Protein AF-A0A641MJ88-F1 (afdb_monomer_lite)

Foldseek 3Di:
DDDDDDDDDDDDPDDPPPPPPPQDDVNPLAAEAEDAAELEAPDDDPPDPRPPHNPRDGDDLVNLVVVLCVPQVCCVVHVRQEYDYHYHHRDRVVVVVSVVVSVVCNQVVCVVVVGSHND

Radius of gyration: 24.54 Å; chains: 1; bounding box: 76×51×51 Å

Sequence (119 aa):
MLHLVGISFLNHKMMGQIKEAKKLWQDGIAKNITFIVTKDCQLACKYCYLVGKNSKERMSWDIAKQAIDYILDNEQSFQEKSVVWDFIGGEPFLEIELIEKICNYIKIELFKRNHHWFD

Structure (mmCIF, N/CA/C/O backbone):
data_AF-A0A641MJ88-F1
#
_entry.id   AF-A0A641MJ88-F1
#
loop_
_atom_site.group_PDB
_atom_site.id
_atom_site.type_symbol
_atom_site.label_atom_id
_atom_site.label_alt_id
_atom_site.label_comp_id
_atom_site.label_asym_id
_atom_site.label_entity_id
_atom_site.label_seq_id
_atom_site.pdbx_PDB_ins_code
_atom_site.Cartn_x
_atom_site.Cartn_y
_atom_site.Cartn_z
_atom_site.occupancy
_atom_site.B_iso_or_equiv
_atom_site.auth_seq_id
_atom_site.auth_comp_id
_atom_site.auth_asym_id
_atom_site.auth_atom_id
_atom_site.pdbx_PDB_model_num
ATOM 1 N N . MET A 1 1 ? -62.060 40.712 -25.624 1.00 35.00 1 MET A N 1
ATOM 2 C CA . MET A 1 1 ? -61.505 41.314 -26.853 1.00 35.00 1 MET A CA 1
ATOM 3 C C . MET A 1 1 ? -60.065 41.688 -26.537 1.00 35.00 1 MET A C 1
ATOM 5 O O . MET A 1 1 ? -59.888 42.531 -25.680 1.00 35.00 1 MET A O 1
ATOM 9 N N . LEU A 1 2 ? -59.001 41.067 -27.035 1.00 33.09 2 LEU A N 1
ATOM 10 C CA . LEU A 1 2 ? -58.760 40.026 -28.038 1.00 33.09 2 LEU A CA 1
ATOM 11 C C . LEU A 1 2 ? -57.311 39.518 -27.783 1.00 33.09 2 LEU A C 1
ATOM 13 O O . LEU A 1 2 ? -56.445 40.345 -27.537 1.00 33.09 2 LEU A O 1
ATOM 17 N N . HIS A 1 3 ? -57.118 38.190 -27.819 1.00 31.67 3 HIS A N 1
ATOM 18 C CA . HIS A 1 3 ? -56.020 37.389 -28.421 1.00 31.67 3 HIS A CA 1
ATOM 19 C C . HIS A 1 3 ? -54.518 37.761 -28.264 1.00 31.67 3 HIS A C 1
ATOM 21 O O . HIS A 1 3 ? -54.136 38.901 -28.472 1.00 31.67 3 HIS A O 1
ATOM 27 N N . LEU A 1 4 ? -53.654 36.831 -27.783 1.00 40.53 4 LEU A N 1
ATOM 28 C CA . LEU A 1 4 ? -52.847 35.793 -28.513 1.00 40.53 4 LEU A CA 1
ATOM 29 C C . LEU A 1 4 ? -51.863 36.435 -29.527 1.00 40.53 4 LEU A C 1
ATOM 31 O O . LEU A 1 4 ? -52.260 37.355 -30.220 1.00 40.53 4 LEU A O 1
ATOM 35 N N . VAL A 1 5 ? -50.581 36.075 -29.700 1.00 41.34 5 VAL A N 1
ATOM 36 C CA . VAL A 1 5 ? -49.923 34.797 -30.077 1.00 41.34 5 VAL A CA 1
ATOM 37 C C . VAL A 1 5 ? -48.400 35.045 -29.859 1.00 41.34 5 VAL A C 1
ATOM 39 O O . VAL A 1 5 ? -47.921 36.123 -30.182 1.00 41.34 5 VAL A O 1
ATOM 42 N N . GLY A 1 6 ? -47.597 34.223 -29.176 1.00 39.94 6 GLY A N 1
ATOM 43 C CA . GLY A 1 6 ? -47.010 32.978 -29.678 1.00 39.94 6 GLY A CA 1
ATOM 44 C C . GLY A 1 6 ? -45.875 33.200 -30.696 1.00 39.94 6 GLY A C 1
ATOM 45 O O . GLY A 1 6 ? -46.148 33.394 -31.872 1.00 39.94 6 GLY A O 1
ATOM 46 N N . ILE A 1 7 ? -44.613 33.055 -30.271 1.00 46.75 7 ILE A N 1
ATOM 47 C CA . ILE A 1 7 ? -43.528 32.550 -31.133 1.00 46.75 7 ILE A CA 1
ATOM 48 C C . ILE A 1 7 ? -42.759 31.497 -30.327 1.00 46.75 7 ILE A C 1
ATOM 50 O O . ILE A 1 7 ? -41.953 31.799 -29.452 1.00 46.75 7 ILE A O 1
ATOM 54 N N . SER A 1 8 ? -43.106 30.238 -30.603 1.00 41.62 8 SER A N 1
ATOM 55 C CA . SER A 1 8 ? -42.225 29.075 -30.444 1.00 41.62 8 SER A CA 1
ATOM 56 C C . SER A 1 8 ? -41.077 29.134 -31.460 1.00 41.62 8 SER A C 1
ATOM 58 O O . SER A 1 8 ? -41.135 29.928 -32.391 1.00 41.62 8 SER A O 1
ATOM 60 N N . PHE A 1 9 ? -40.131 28.197 -31.326 1.00 37.16 9 PHE A N 1
ATOM 61 C CA . PHE A 1 9 ? -38.931 27.941 -32.141 1.00 37.16 9 PHE A CA 1
ATOM 62 C C . PHE A 1 9 ? -37.702 28.711 -31.620 1.00 37.16 9 PHE A C 1
ATOM 64 O O . PHE A 1 9 ? -37.647 29.926 -31.676 1.00 37.16 9 PHE A O 1
ATOM 71 N N . LEU A 1 10 ? -36.675 28.069 -31.058 1.00 38.81 10 LEU A N 1
ATOM 72 C CA . LEU A 1 10 ? -36.039 26.840 -31.522 1.00 38.81 10 LEU A CA 1
ATOM 73 C C . LEU A 1 10 ? -35.574 25.947 -30.365 1.00 38.81 10 LEU A C 1
ATOM 75 O O . LEU A 1 10 ? -34.873 26.369 -29.449 1.00 38.81 10 LEU A O 1
ATOM 79 N N . ASN A 1 11 ? -35.913 24.666 -30.502 1.00 46.66 11 ASN A N 1
ATOM 80 C CA . ASN A 1 11 ? -35.122 23.550 -30.008 1.00 46.66 11 ASN A CA 1
ATOM 81 C C . ASN A 1 11 ? -33.623 23.804 -30.234 1.00 46.66 11 ASN A C 1
ATOM 83 O O . ASN A 1 11 ? -33.174 23.821 -31.377 1.00 46.66 11 ASN A O 1
ATOM 87 N N . HIS A 1 12 ? -32.839 23.807 -29.162 1.00 42.91 12 HIS A N 1
ATOM 88 C CA . HIS A 1 12 ? -31.581 23.076 -29.194 1.00 42.91 12 HIS A CA 1
ATOM 89 C C . HIS A 1 12 ? -31.510 22.177 -27.964 1.00 42.91 12 HIS A C 1
ATOM 91 O O . HIS A 1 12 ? -30.897 22.476 -26.945 1.00 42.91 12 HIS A O 1
ATOM 97 N N . LYS A 1 13 ? -32.162 21.016 -28.091 1.00 48.41 13 LYS A N 1
ATOM 98 C CA . LYS A 1 13 ? -31.676 19.792 -27.458 1.00 48.41 13 LYS A CA 1
ATOM 99 C C . LYS A 1 13 ? -30.187 19.683 -27.787 1.00 48.41 13 LYS A C 1
ATOM 101 O O . LYS A 1 13 ? -29.837 19.452 -28.941 1.00 48.41 13 LYS A O 1
ATOM 106 N N . MET A 1 14 ? -29.333 19.840 -26.790 1.00 40.69 14 MET A N 1
ATOM 107 C CA . MET A 1 14 ? -27.991 19.277 -26.802 1.00 40.69 14 MET A CA 1
ATOM 108 C C . MET A 1 14 ? -27.745 18.649 -25.433 1.00 40.69 14 MET A C 1
ATOM 110 O O . MET A 1 14 ? -27.167 19.233 -24.524 1.00 40.69 14 MET A O 1
ATOM 114 N N . MET A 1 15 ? -28.258 17.426 -25.293 1.00 45.75 15 MET A N 1
ATOM 115 C CA . MET A 1 15 ? -27.743 16.460 -24.332 1.00 45.75 15 MET A CA 1
ATOM 116 C C . MET A 1 15 ? -26.303 16.139 -24.731 1.00 45.75 15 MET A C 1
ATOM 118 O O . MET A 1 15 ? -26.068 15.322 -25.614 1.00 45.75 15 MET A O 1
ATOM 122 N N . GLY A 1 16 ? -25.341 16.750 -24.055 1.00 44.59 16 GLY A N 1
ATOM 123 C CA . GLY A 1 16 ? -24.201 15.977 -23.592 1.00 44.59 16 GLY A CA 1
ATOM 124 C C . GLY A 1 16 ? -24.589 15.465 -22.217 1.00 44.59 16 GLY A C 1
ATOM 125 O O . GLY A 1 16 ? -24.591 16.243 -21.270 1.00 44.59 16 GLY A O 1
ATOM 126 N N . GLN A 1 17 ? -25.003 14.202 -22.102 1.00 52.91 17 GLN A N 1
ATOM 127 C CA . GLN A 1 17 ? -25.138 13.566 -20.795 1.00 52.91 17 GLN A CA 1
ATOM 128 C C . GLN A 1 17 ? -23.748 13.588 -20.152 1.00 52.91 17 GLN A C 1
ATOM 130 O O . GLN A 1 17 ? -22.896 12.765 -20.483 1.00 52.91 17 GLN A O 1
ATOM 135 N N . ILE A 1 18 ? -23.489 14.565 -19.280 1.00 64.31 18 ILE A N 1
ATOM 136 C CA . ILE A 1 18 ? -22.363 14.485 -18.358 1.00 64.31 18 ILE A CA 1
ATOM 137 C C . ILE A 1 18 ? -22.657 13.230 -17.548 1.00 64.31 18 ILE A C 1
ATOM 139 O O . ILE A 1 18 ? -23.641 13.193 -16.811 1.00 64.31 18 ILE A O 1
ATOM 143 N N . LYS A 1 19 ? -21.877 12.168 -17.785 1.00 63.31 19 LYS A N 1
ATOM 144 C CA . LYS A 1 19 ? -21.909 10.941 -16.984 1.00 63.31 19 LYS A CA 1
ATOM 145 C C . LYS A 1 19 ? -21.947 11.393 -15.528 1.00 63.31 19 LYS A C 1
ATOM 147 O O . LYS A 1 19 ? -21.026 12.102 -15.123 1.00 63.31 19 LYS A O 1
ATOM 152 N N . GLU A 1 20 ? -23.009 11.050 -14.797 1.00 63.81 20 GLU A N 1
ATOM 153 C CA . GLU A 1 20 ? -23.086 11.313 -13.359 1.00 63.81 20 GLU A CA 1
ATOM 154 C C . GLU A 1 20 ? -21.736 10.945 -12.748 1.00 63.81 20 GLU A C 1
ATOM 156 O O . GLU A 1 20 ? -21.233 9.835 -12.968 1.00 63.81 20 GLU A O 1
ATOM 161 N N . ALA A 1 21 ? -21.103 11.915 -12.083 1.00 65.06 21 ALA A N 1
ATOM 162 C CA . ALA A 1 21 ? -19.827 11.694 -11.431 1.00 65.06 21 ALA A CA 1
ATOM 163 C C . ALA A 1 21 ? -20.009 10.491 -10.505 1.00 65.06 21 ALA A C 1
ATOM 165 O O . ALA A 1 21 ? -20.868 10.505 -9.622 1.00 65.06 21 ALA A O 1
ATOM 166 N N . LYS A 1 22 ? -19.272 9.411 -10.782 1.00 64.81 22 LYS A N 1
ATOM 167 C CA . LYS A 1 22 ? -19.410 8.145 -10.066 1.00 64.81 22 LYS A CA 1
ATOM 168 C C . LYS A 1 22 ? -19.279 8.445 -8.574 1.00 64.81 22 LYS A C 1
ATOM 170 O O . LYS A 1 22 ? -18.232 8.933 -8.153 1.00 64.81 22 LYS A O 1
ATOM 175 N N . LYS A 1 23 ? -20.346 8.189 -7.812 1.00 60.62 23 LYS A N 1
ATOM 176 C CA . LYS A 1 23 ? -20.394 8.414 -6.366 1.00 60.62 23 LYS A CA 1
ATOM 177 C C . LYS A 1 23 ? -19.157 7.763 -5.739 1.00 60.62 23 LYS A C 1
ATOM 179 O O . LYS A 1 23 ? -18.985 6.547 -5.850 1.00 60.62 23 LYS A O 1
ATOM 184 N N . LEU A 1 24 ? -18.261 8.577 -5.179 1.00 66.00 24 LEU A N 1
ATOM 185 C CA . LEU A 1 24 ? -17.084 8.078 -4.473 1.00 66.00 24 LEU A CA 1
ATOM 186 C C . LEU A 1 24 ? -17.552 7.258 -3.265 1.00 66.00 24 LEU A C 1
ATOM 188 O O . LEU A 1 24 ? -18.653 7.466 -2.746 1.00 66.00 24 LEU A O 1
ATOM 192 N N . TRP A 1 25 ? -16.734 6.298 -2.837 1.00 64.81 25 TRP A N 1
ATOM 193 C CA . TRP A 1 25 ? -17.051 5.487 -1.665 1.00 64.81 25 TRP A CA 1
ATOM 194 C C . TRP A 1 25 ? -17.277 6.413 -0.451 1.00 64.81 25 TRP A C 1
ATOM 196 O O . TRP A 1 25 ? -16.488 7.330 -0.218 1.00 64.81 25 TRP A O 1
ATOM 206 N N . GLN A 1 26 ? -18.408 6.236 0.246 1.00 65.31 26 GLN A N 1
ATOM 207 C CA . GLN A 1 26 ? -18.912 7.146 1.295 1.00 65.31 26 GLN A CA 1
ATOM 208 C C . GLN A 1 26 ? -18.893 8.639 0.906 1.00 65.31 26 GLN A C 1
ATOM 210 O O . GLN A 1 26 ? -18.469 9.475 1.695 1.00 65.31 26 GLN A O 1
ATOM 215 N N . ASP A 1 27 ? -19.299 8.999 -0.317 1.00 66.81 27 ASP A N 1
ATOM 216 C CA . ASP A 1 27 ? -19.382 10.405 -0.756 1.00 66.81 27 ASP A CA 1
ATOM 217 C C . ASP A 1 27 ? -18.035 11.166 -0.719 1.00 66.81 27 ASP A C 1
ATOM 219 O O . ASP A 1 27 ? -18.000 12.393 -0.703 1.00 66.81 27 ASP A O 1
ATOM 223 N N . GLY A 1 28 ? -16.907 10.441 -0.747 1.00 64.00 28 GLY A N 1
ATOM 224 C CA . GLY A 1 28 ? -15.565 11.036 -0.709 1.00 64.00 28 GLY A CA 1
ATOM 225 C C . GLY A 1 28 ? -15.090 11.425 0.694 1.00 64.00 28 GLY A C 1
ATOM 226 O O . GLY A 1 28 ? -14.117 12.160 0.820 1.00 64.00 28 GLY A O 1
ATOM 227 N N . ILE A 1 29 ? -15.756 10.930 1.739 1.00 80.25 29 ILE A N 1
ATOM 228 C CA . ILE A 1 29 ? -15.423 11.211 3.145 1.00 80.25 29 ILE A CA 1
ATOM 229 C C . ILE A 1 29 ? -14.248 10.344 3.639 1.00 80.25 29 ILE A C 1
ATOM 231 O O . ILE A 1 29 ? -13.659 10.632 4.676 1.00 80.25 29 ILE A O 1
ATOM 235 N N . ALA A 1 30 ? -13.887 9.281 2.913 1.00 89.81 30 ALA A N 1
ATOM 236 C CA . ALA A 1 30 ? -12.795 8.400 3.311 1.00 89.81 30 ALA A CA 1
ATOM 237 C C . ALA A 1 30 ? -11.417 9.056 3.171 1.00 89.81 30 ALA A C 1
ATOM 239 O O . ALA A 1 30 ? -11.133 9.752 2.190 1.00 89.81 30 ALA A O 1
ATOM 240 N N . LYS A 1 31 ? -10.515 8.730 4.100 1.00 93.62 31 LYS A N 1
ATOM 241 C CA . LYS A 1 31 ? -9.091 9.003 3.929 1.00 93.62 31 LYS A CA 1
ATOM 242 C C . LYS A 1 31 ? -8.538 8.126 2.816 1.00 93.62 31 LYS A C 1
ATOM 244 O O . LYS A 1 31 ? -8.739 6.921 2.839 1.00 93.62 31 LYS A O 1
ATOM 249 N N . ASN A 1 32 ? -7.796 8.703 1.878 1.00 94.88 32 ASN A N 1
ATOM 250 C CA . ASN A 1 32 ? -7.067 7.931 0.872 1.00 94.88 32 ASN A CA 1
ATOM 251 C C . ASN A 1 32 ? -5.577 7.968 1.210 1.00 94.88 32 ASN A C 1
ATOM 253 O O . ASN A 1 32 ? -5.002 9.048 1.367 1.00 94.88 32 ASN A O 1
ATOM 257 N N . ILE A 1 33 ? -4.969 6.793 1.342 1.00 97.12 33 ILE A N 1
ATOM 258 C CA . ILE A 1 33 ? -3.547 6.620 1.630 1.00 97.12 33 ILE A CA 1
ATOM 259 C C . ILE A 1 33 ? -2.963 5.768 0.518 1.00 97.12 33 ILE A C 1
ATOM 261 O O . ILE A 1 33 ? -3.362 4.624 0.325 1.00 97.12 33 ILE A O 1
ATOM 265 N N . THR A 1 34 ? -2.024 6.337 -0.229 1.00 97.62 34 THR A N 1
ATOM 266 C CA . THR A 1 34 ? -1.520 5.732 -1.459 1.00 97.62 34 THR A CA 1
ATOM 267 C C . THR A 1 34 ? -0.033 5.419 -1.340 1.00 97.62 34 THR A C 1
ATOM 269 O O . THR A 1 34 ? 0.790 6.323 -1.192 1.00 97.62 34 THR A O 1
ATOM 272 N N . PHE A 1 35 ? 0.329 4.143 -1.456 1.00 98.12 35 PHE A N 1
ATOM 273 C CA . PHE A 1 35 ? 1.714 3.689 -1.492 1.00 98.12 35 PHE A CA 1
ATOM 274 C C . PHE A 1 35 ? 2.207 3.523 -2.929 1.00 98.12 35 PHE A C 1
ATOM 276 O O . PHE A 1 35 ? 1.619 2.789 -3.719 1.00 98.12 35 PHE A O 1
ATOM 283 N N . ILE A 1 36 ? 3.331 4.165 -3.257 1.00 95.75 36 ILE A N 1
ATOM 284 C CA . ILE A 1 36 ? 4.109 3.874 -4.468 1.00 95.75 36 ILE A CA 1
ATOM 285 C C . ILE A 1 36 ? 5.047 2.708 -4.137 1.00 95.75 36 ILE A C 1
ATOM 287 O O . ILE A 1 36 ? 6.117 2.925 -3.574 1.00 95.75 36 ILE A O 1
ATOM 291 N N . VAL A 1 37 ? 4.649 1.474 -4.450 1.00 97.38 37 VAL A N 1
ATOM 292 C CA . VAL A 1 37 ? 5.402 0.275 -4.029 1.00 97.38 37 VAL A CA 1
ATOM 293 C C . VAL A 1 37 ? 6.660 0.032 -4.867 1.00 97.38 37 VAL A C 1
ATOM 295 O O . VAL A 1 37 ? 7.642 -0.516 -4.374 1.00 97.38 37 VAL A O 1
ATOM 298 N N . THR A 1 38 ? 6.672 0.493 -6.118 1.00 95.56 38 THR A N 1
ATOM 299 C CA . THR A 1 38 ? 7.825 0.384 -7.023 1.00 95.56 38 THR A CA 1
ATOM 300 C C . THR A 1 38 ? 7.796 1.463 -8.100 1.00 95.56 38 THR A C 1
ATOM 302 O O . THR A 1 38 ? 6.722 1.930 -8.488 1.00 95.56 38 THR A O 1
ATOM 305 N N . LYS A 1 39 ? 8.964 1.849 -8.621 1.00 93.50 39 LYS A N 1
ATOM 306 C CA . LYS A 1 39 ? 9.091 2.645 -9.859 1.00 93.50 39 LYS A CA 1
ATOM 307 C C . LYS A 1 39 ? 9.346 1.781 -11.102 1.00 93.50 39 LYS A C 1
ATOM 309 O O . LYS A 1 39 ? 9.325 2.304 -12.221 1.00 93.50 39 LYS A O 1
ATOM 314 N N . ASP A 1 40 ? 9.561 0.479 -10.927 1.00 94.19 40 ASP A N 1
ATOM 315 C CA . ASP A 1 40 ? 9.772 -0.467 -12.023 1.00 94.19 40 ASP A CA 1
ATOM 316 C C . ASP A 1 40 ? 8.451 -0.776 -12.744 1.00 94.19 40 ASP A C 1
ATOM 318 O O . ASP A 1 40 ? 7.399 -0.852 -12.108 1.00 94.19 40 ASP A O 1
ATOM 322 N N . CYS A 1 41 ? 8.473 -0.894 -14.073 1.00 92.50 41 CYS A N 1
ATOM 323 C CA . CYS A 1 41 ? 7.272 -1.084 -14.887 1.00 92.50 41 CYS A CA 1
ATOM 324 C C . CYS A 1 41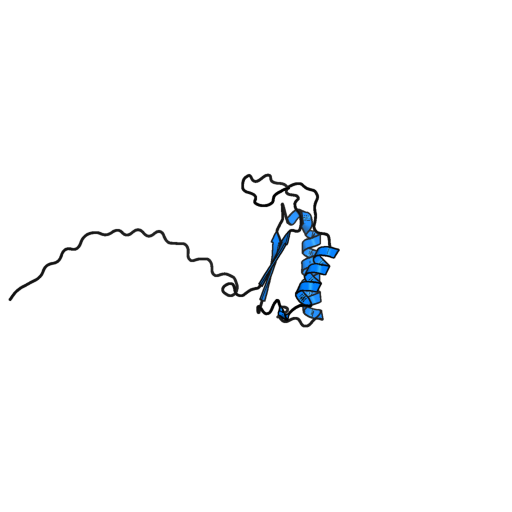 ? 7.586 -1.878 -16.158 1.00 92.50 41 CYS A C 1
ATOM 326 O O . CYS A 1 41 ? 8.499 -1.545 -16.904 1.00 92.50 41 CYS A O 1
ATOM 328 N N . GLN A 1 42 ? 6.766 -2.875 -16.486 1.00 91.06 42 GLN A N 1
ATOM 329 C CA . GLN A 1 42 ? 6.940 -3.650 -17.722 1.00 91.06 42 GLN A CA 1
ATOM 330 C C . GLN A 1 42 ? 6.474 -2.898 -18.987 1.00 91.06 42 GLN A C 1
ATOM 332 O O . GLN A 1 42 ? 6.646 -3.390 -20.100 1.00 91.06 42 GLN A O 1
ATOM 337 N N . LEU A 1 43 ? 5.893 -1.701 -18.835 1.00 90.38 43 LEU A N 1
ATOM 338 C CA . LEU A 1 43 ? 5.374 -0.868 -19.921 1.00 90.38 43 LEU A CA 1
ATOM 339 C C . LEU A 1 43 ? 6.042 0.517 -19.951 1.00 90.38 43 LEU A C 1
ATOM 341 O O . LEU A 1 43 ? 6.427 1.078 -18.927 1.00 90.38 43 LEU A O 1
ATOM 345 N N . ALA A 1 44 ? 6.087 1.125 -21.139 1.00 90.00 44 ALA A N 1
ATOM 346 C CA . ALA A 1 44 ? 6.697 2.436 -21.388 1.00 90.00 44 ALA A CA 1
ATOM 347 C C . ALA A 1 44 ? 5.664 3.477 -21.865 1.00 90.00 44 ALA A C 1
ATOM 349 O O . ALA A 1 44 ? 5.800 4.091 -22.924 1.00 90.00 44 ALA A O 1
ATOM 350 N N . CYS A 1 45 ? 4.576 3.642 -21.108 1.00 90.88 45 CYS A N 1
ATOM 351 C CA . CYS A 1 45 ? 3.471 4.527 -21.488 1.00 90.88 45 CYS A CA 1
ATOM 352 C C . CYS A 1 45 ? 3.931 5.991 -21.625 1.00 90.88 45 CYS A C 1
ATOM 354 O O . CYS A 1 45 ? 4.422 6.576 -20.660 1.00 90.88 45 CYS A O 1
ATOM 356 N N . LYS A 1 46 ? 3.687 6.609 -22.791 1.00 91.12 46 LYS A N 1
ATOM 357 C CA . LYS A 1 46 ? 4.083 8.003 -23.096 1.00 91.12 46 LYS A CA 1
ATOM 358 C C . LYS A 1 46 ? 3.463 9.051 -22.167 1.00 91.12 46 LYS A C 1
ATOM 360 O O . LYS A 1 46 ? 4.034 10.113 -21.977 1.00 91.12 46 LYS A O 1
ATOM 365 N N . TYR A 1 47 ? 2.288 8.759 -21.621 1.00 92.38 47 TYR A N 1
ATOM 366 C CA . TYR A 1 47 ? 1.511 9.653 -20.760 1.00 92.38 47 TYR A CA 1
ATOM 367 C C . TYR A 1 47 ? 1.664 9.321 -19.269 1.00 92.38 47 TYR A C 1
ATOM 369 O O . TYR A 1 47 ? 0.838 9.735 -18.458 1.00 92.38 47 TYR A O 1
ATOM 377 N N . CYS A 1 48 ? 2.665 8.521 -18.882 1.00 91.56 48 CYS A N 1
ATOM 378 C CA . CYS A 1 48 ? 2.819 8.181 -17.475 1.00 91.56 48 CYS A CA 1
ATOM 379 C C . CYS A 1 48 ? 3.395 9.347 -16.665 1.00 91.56 48 CYS A C 1
ATOM 381 O O . CYS A 1 48 ? 4.428 9.903 -17.023 1.00 91.56 48 CYS A O 1
ATOM 383 N N . TYR A 1 49 ? 2.748 9.667 -15.544 1.00 91.12 49 TYR A N 1
ATOM 384 C CA . TYR A 1 49 ? 3.153 10.747 -14.642 1.00 91.12 49 TYR A CA 1
ATOM 385 C C . TYR A 1 49 ? 4.342 10.386 -13.735 1.00 91.12 49 TYR A C 1
ATOM 387 O O . TYR A 1 49 ? 4.977 11.277 -13.176 1.00 91.12 49 TYR A O 1
ATOM 395 N N . LEU A 1 50 ? 4.649 9.095 -13.556 1.00 88.00 50 LEU A N 1
ATOM 396 C CA . LEU A 1 50 ? 5.814 8.662 -12.784 1.00 88.00 50 LEU A CA 1
ATOM 397 C C . LEU A 1 50 ? 7.097 8.925 -13.578 1.00 88.00 50 LEU A C 1
ATOM 399 O O . LEU A 1 50 ? 7.361 8.279 -14.593 1.00 88.00 50 LEU A O 1
ATOM 403 N N . VAL A 1 51 ? 7.901 9.867 -13.088 1.00 78.62 51 VAL A N 1
ATOM 404 C CA . VAL A 1 51 ? 9.226 10.199 -13.627 1.00 78.62 51 VAL A CA 1
ATOM 405 C C . VAL A 1 51 ? 10.261 9.205 -13.090 1.00 78.62 51 VAL A C 1
ATOM 407 O O . VAL A 1 51 ? 10.193 8.793 -11.934 1.00 78.62 51 VAL A O 1
ATOM 410 N N . GLY A 1 52 ? 11.234 8.813 -13.918 1.00 72.56 52 GLY A N 1
ATOM 411 C CA . GLY A 1 52 ? 12.281 7.866 -13.511 1.00 72.56 52 GLY A CA 1
ATOM 412 C C . GLY A 1 52 ? 11.823 6.403 -13.468 1.00 72.56 52 GLY A C 1
ATOM 413 O O . GLY A 1 52 ? 12.314 5.630 -12.644 1.00 72.56 52 GLY A O 1
ATOM 414 N N . LYS A 1 53 ? 10.876 6.021 -14.338 1.00 71.88 53 LYS A N 1
ATOM 415 C CA . LYS A 1 53 ? 10.463 4.622 -14.537 1.00 71.88 53 LYS A CA 1
ATOM 416 C C . LYS A 1 53 ? 11.636 3.708 -14.883 1.00 71.88 53 LYS A C 1
ATOM 418 O O . LYS A 1 53 ? 12.600 4.147 -15.505 1.00 71.88 53 LYS A O 1
ATOM 423 N N . ASN A 1 54 ? 11.514 2.435 -14.508 1.00 71.25 54 ASN A N 1
ATOM 424 C CA . ASN A 1 54 ? 12.541 1.397 -14.690 1.00 71.25 54 ASN A CA 1
ATOM 425 C C . ASN A 1 54 ? 13.825 1.668 -13.889 1.00 71.25 54 ASN A C 1
ATOM 427 O O . ASN A 1 54 ? 14.864 1.048 -14.120 1.00 71.25 54 ASN A O 1
ATOM 431 N N . SER A 1 55 ? 13.757 2.581 -12.916 1.00 72.19 55 SER A N 1
ATOM 432 C CA . SER A 1 55 ? 14.658 2.530 -11.775 1.00 72.19 55 SER A CA 1
ATOM 433 C C . SER A 1 55 ? 14.253 1.322 -10.928 1.00 72.19 55 SER A C 1
ATOM 435 O O . SER A 1 55 ? 13.070 1.102 -10.677 1.00 72.19 55 SER A O 1
ATOM 437 N N . LYS A 1 56 ? 15.223 0.522 -10.471 1.00 80.56 56 LYS A N 1
ATOM 438 C CA . LYS A 1 56 ? 14.976 -0.618 -9.563 1.00 80.56 56 LYS A CA 1
ATOM 439 C C . LYS A 1 56 ? 14.659 -0.159 -8.128 1.00 80.56 56 LYS A C 1
ATOM 441 O O . LYS A 1 56 ? 15.008 -0.833 -7.164 1.00 80.56 56 LYS A O 1
ATOM 446 N N . GLU A 1 57 ? 14.062 1.022 -7.990 1.00 90.88 57 GLU A N 1
ATOM 447 C CA . GLU A 1 57 ? 13.692 1.617 -6.716 1.00 90.88 57 GLU A CA 1
ATOM 448 C C . GLU A 1 57 ? 12.358 1.027 -6.260 1.00 90.88 57 GLU A C 1
ATOM 450 O O . GLU A 1 57 ? 11.344 1.112 -6.959 1.00 90.88 57 GLU A O 1
ATOM 455 N N . ARG A 1 58 ? 12.389 0.411 -5.080 1.00 94.75 58 ARG A N 1
ATOM 456 C CA . ARG A 1 58 ? 11.273 -0.311 -4.475 1.00 94.75 58 ARG A CA 1
ATOM 457 C C . ARG A 1 58 ? 11.076 0.180 -3.055 1.00 94.75 58 ARG A C 1
ATOM 459 O O . ARG A 1 58 ? 12.051 0.453 -2.352 1.00 94.75 58 ARG A O 1
ATOM 466 N N . MET A 1 59 ? 9.823 0.260 -2.629 1.00 96.75 59 MET A N 1
ATOM 467 C CA . MET A 1 59 ? 9.500 0.488 -1.230 1.00 96.75 59 MET A CA 1
ATOM 468 C C . MET A 1 59 ? 9.968 -0.720 -0.420 1.00 96.75 59 MET A C 1
ATOM 470 O O . MET A 1 59 ? 9.611 -1.854 -0.723 1.00 96.75 59 MET A O 1
ATOM 474 N N . SER A 1 60 ? 10.775 -0.496 0.615 1.00 98.12 60 SER A N 1
ATOM 475 C CA . SER A 1 60 ? 11.115 -1.577 1.534 1.00 98.12 60 SER A CA 1
ATOM 476 C C . SER A 1 60 ? 9.959 -1.840 2.496 1.00 98.12 60 SER A C 1
ATOM 478 O O . SER A 1 60 ? 9.172 -0.947 2.824 1.00 98.12 60 SER A O 1
ATOM 480 N N . TRP A 1 61 ? 9.901 -3.070 3.004 1.00 98.50 61 TRP A N 1
ATOM 481 C CA . TRP A 1 61 ? 8.969 -3.433 4.067 1.00 98.50 61 TRP A CA 1
ATOM 482 C C . TRP A 1 61 ? 9.074 -2.497 5.279 1.00 98.50 61 TRP A C 1
ATOM 484 O O . TRP A 1 61 ? 8.055 -2.068 5.811 1.00 98.50 61 TRP A O 1
ATOM 494 N N . ASP A 1 62 ? 10.292 -2.147 5.693 1.00 98.62 62 ASP A N 1
ATOM 495 C CA . ASP A 1 62 ? 10.508 -1.334 6.891 1.00 98.62 62 ASP A CA 1
ATOM 496 C C . ASP A 1 62 ? 9.946 0.083 6.739 1.00 98.62 62 ASP A C 1
ATOM 498 O O . ASP A 1 62 ? 9.428 0.635 7.708 1.00 98.62 62 ASP A O 1
ATOM 502 N N . ILE A 1 63 ? 10.007 0.660 5.534 1.00 98.44 63 ILE A N 1
ATOM 503 C CA . ILE A 1 63 ? 9.407 1.967 5.238 1.00 98.44 63 ILE A CA 1
ATOM 504 C C . ILE A 1 63 ? 7.883 1.870 5.235 1.00 98.44 63 ILE A C 1
ATOM 506 O O . ILE A 1 63 ? 7.225 2.699 5.861 1.00 98.44 63 ILE A O 1
ATOM 510 N N . ALA A 1 64 ? 7.319 0.849 4.584 1.00 98.62 64 ALA A N 1
ATOM 511 C CA . ALA A 1 64 ? 5.874 0.634 4.580 1.00 98.62 64 ALA A CA 1
ATOM 512 C C . ALA A 1 64 ? 5.335 0.468 6.009 1.00 98.62 64 ALA A C 1
ATOM 514 O O . ALA A 1 64 ? 4.374 1.131 6.393 1.00 98.62 64 ALA A O 1
ATOM 515 N N . LYS A 1 65 ? 6.007 -0.356 6.824 1.00 98.75 65 LYS A N 1
ATOM 516 C CA . LYS A 1 65 ? 5.667 -0.574 8.232 1.00 98.75 65 LYS A CA 1
ATOM 517 C C . LYS A 1 65 ? 5.712 0.727 9.033 1.00 98.75 65 LYS A C 1
ATOM 519 O O . LYS A 1 65 ? 4.744 1.037 9.715 1.00 98.75 65 LYS A O 1
ATOM 524 N N . GLN A 1 66 ? 6.800 1.493 8.928 1.00 98.75 66 GLN A N 1
ATOM 525 C CA . GLN A 1 66 ? 6.940 2.774 9.631 1.00 98.75 66 GLN A CA 1
ATOM 526 C C . GLN A 1 66 ? 5.853 3.776 9.232 1.00 98.75 66 GLN A C 1
ATOM 528 O O . GLN A 1 66 ? 5.326 4.472 10.094 1.00 98.75 66 GLN A O 1
ATOM 533 N N . ALA A 1 67 ? 5.495 3.835 7.946 1.00 98.56 67 ALA A N 1
ATOM 534 C CA . ALA A 1 67 ? 4.417 4.698 7.478 1.00 98.56 67 ALA A CA 1
ATOM 535 C C . ALA A 1 67 ? 3.064 4.284 8.076 1.00 98.56 67 ALA A C 1
ATOM 537 O O . ALA A 1 67 ? 2.334 5.140 8.568 1.00 98.56 67 ALA A O 1
ATOM 538 N N . ILE A 1 68 ? 2.750 2.984 8.073 1.00 98.62 68 ILE A N 1
ATOM 539 C CA . ILE A 1 68 ? 1.512 2.449 8.662 1.00 98.62 68 ILE A CA 1
ATOM 540 C C . ILE A 1 68 ? 1.466 2.739 10.161 1.00 98.62 68 ILE A C 1
ATOM 542 O O . ILE A 1 68 ? 0.467 3.272 10.630 1.00 98.62 68 ILE A O 1
ATOM 546 N N . ASP A 1 69 ? 2.541 2.445 10.896 1.00 98.62 69 ASP A N 1
ATOM 547 C CA . ASP A 1 69 ? 2.616 2.714 12.336 1.00 98.62 69 ASP A CA 1
ATOM 548 C C . ASP A 1 69 ? 2.402 4.203 12.621 1.00 98.62 69 ASP A C 1
ATOM 550 O O . ASP A 1 69 ? 1.550 4.555 13.428 1.00 98.62 69 ASP A O 1
ATOM 554 N N . TYR A 1 70 ? 3.081 5.089 11.885 1.00 98.44 70 TYR A N 1
ATOM 555 C CA . TYR A 1 70 ? 2.878 6.529 12.019 1.00 98.44 70 TYR A CA 1
ATOM 556 C C . TYR A 1 70 ? 1.418 6.934 11.787 1.00 98.44 70 TYR A C 1
ATOM 558 O O . TYR A 1 70 ? 0.873 7.713 12.562 1.00 98.44 70 TYR A O 1
ATOM 566 N N . ILE A 1 71 ? 0.768 6.421 10.743 1.00 98.06 71 ILE A N 1
ATOM 567 C CA . ILE A 1 71 ? -0.630 6.757 10.451 1.00 98.06 71 ILE A CA 1
ATOM 568 C C . ILE A 1 71 ? -1.547 6.298 11.591 1.00 98.06 71 ILE A C 1
ATOM 570 O O . ILE A 1 71 ? -2.332 7.098 12.098 1.00 98.06 71 ILE A O 1
ATOM 574 N N . LEU A 1 72 ? -1.431 5.032 12.000 1.00 97.56 72 LEU A N 1
ATOM 575 C CA . LEU A 1 72 ? -2.309 4.432 13.007 1.00 97.56 72 LEU A CA 1
ATOM 576 C C . LEU A 1 72 ? -2.067 4.993 14.415 1.00 97.56 72 LEU A C 1
ATOM 578 O O . LEU A 1 72 ? -2.990 5.035 15.218 1.00 97.56 72 LEU A O 1
ATOM 582 N N . ASP A 1 73 ? -0.853 5.451 14.721 1.00 97.62 73 ASP A N 1
ATOM 583 C CA . ASP A 1 73 ? -0.526 6.038 16.024 1.00 97.62 73 ASP A CA 1
ATOM 584 C C . ASP A 1 73 ? -0.937 7.528 16.119 1.00 97.62 73 ASP A C 1
ATOM 586 O O . ASP A 1 73 ? -0.891 8.122 17.197 1.00 97.62 73 ASP A O 1
ATOM 590 N N . ASN A 1 74 ? -1.356 8.151 15.009 1.00 96.62 74 ASN A N 1
ATOM 591 C CA . ASN A 1 74 ? -1.706 9.575 14.929 1.00 96.62 74 ASN A CA 1
ATOM 592 C C . ASN A 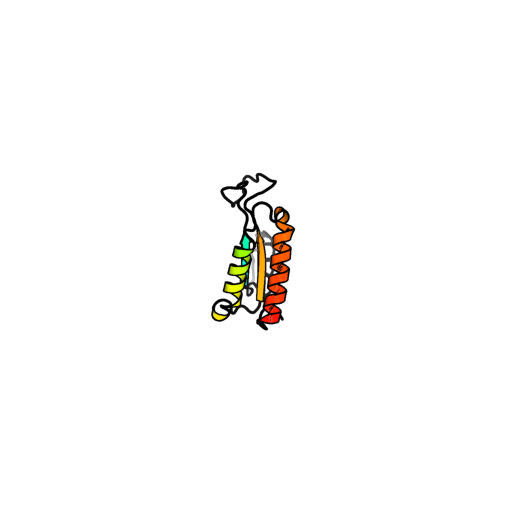1 74 ? -3.186 9.814 14.574 1.00 96.62 74 ASN A C 1
ATOM 594 O O . ASN A 1 74 ? -3.494 10.726 13.805 1.00 96.62 74 ASN A O 1
ATOM 598 N N . GLU A 1 75 ? -4.116 9.058 15.170 1.00 92.94 75 GLU A N 1
ATOM 599 C CA . GLU A 1 75 ? -5.569 9.108 14.885 1.00 92.94 75 GLU A CA 1
ATOM 600 C C . GLU A 1 75 ? -6.176 10.523 14.876 1.00 92.94 75 GLU A C 1
ATOM 602 O O . GLU A 1 75 ? -7.078 10.820 14.098 1.00 92.94 75 GLU A O 1
ATOM 607 N N . GLN A 1 76 ? -5.647 11.445 15.686 1.00 93.62 76 GLN A N 1
ATOM 608 C CA . GLN A 1 76 ? -6.104 12.841 15.714 1.00 93.62 76 GLN A CA 1
ATOM 609 C C . GLN A 1 76 ? -5.937 13.570 14.369 1.00 93.62 76 GLN A C 1
ATOM 611 O O . GLN A 1 76 ? -6.671 14.513 14.089 1.00 93.62 76 GLN A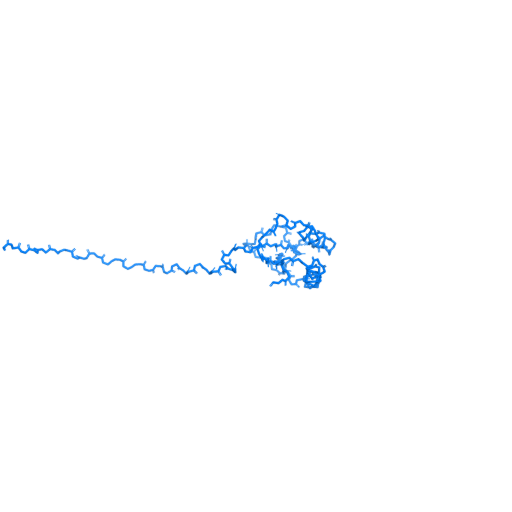 O 1
ATOM 616 N N . SER A 1 77 ? -4.986 13.139 13.537 1.00 93.88 77 SER A N 1
ATOM 617 C CA . SER A 1 77 ? -4.753 13.676 12.187 1.00 93.88 77 SER A CA 1
ATOM 618 C C . SER A 1 77 ? -5.547 12.936 11.100 1.00 93.88 77 SER A C 1
ATOM 620 O O . SER A 1 77 ? -5.533 13.347 9.936 1.00 93.88 77 SER A O 1
ATOM 622 N N . PHE A 1 78 ? -6.229 11.850 11.471 1.00 93.38 78 PHE A N 1
ATOM 623 C CA . PHE A 1 78 ? -6.909 10.920 10.576 1.00 93.38 78 PHE A CA 1
ATOM 624 C C . PHE A 1 78 ? -8.281 10.527 11.147 1.00 93.38 78 PHE A C 1
ATOM 626 O O . PHE A 1 78 ? -8.541 9.365 11.431 1.00 93.38 78 PHE A O 1
ATOM 633 N N . GLN A 1 79 ? -9.142 11.523 11.366 1.00 91.56 79 GLN A N 1
ATOM 634 C CA . GLN A 1 79 ? -10.453 11.350 12.010 1.00 91.56 79 GLN A CA 1
ATOM 635 C C . GLN A 1 79 ? -11.566 10.905 11.046 1.00 91.56 79 GLN A C 1
ATOM 637 O O . GLN A 1 79 ? -12.726 10.766 11.446 1.00 91.56 79 GLN A O 1
ATOM 642 N N . GLU A 1 80 ? -11.260 10.755 9.756 1.00 93.25 80 GLU A N 1
ATOM 643 C CA . GLU A 1 80 ? -12.202 10.249 8.768 1.00 93.25 80 GLU A CA 1
ATOM 644 C C . GLU A 1 80 ? -12.738 8.888 9.224 1.00 93.25 80 GLU A C 1
ATOM 646 O O . GLU A 1 80 ? -11.986 8.044 9.686 1.00 93.25 80 GLU A O 1
ATOM 651 N N . LYS A 1 81 ? -14.039 8.618 9.070 1.00 91.56 81 LYS A N 1
ATOM 652 C CA . LYS A 1 81 ? -14.640 7.360 9.565 1.00 91.56 81 LYS A CA 1
ATOM 653 C C . LYS A 1 81 ? -14.116 6.102 8.877 1.00 91.56 81 LYS A C 1
ATOM 655 O O . LYS A 1 81 ? -14.502 4.994 9.227 1.00 91.56 81 LYS A O 1
ATOM 660 N N . SER A 1 82 ? -13.356 6.262 7.806 1.00 91.75 82 SER A N 1
ATOM 661 C CA . SER A 1 82 ? -12.999 5.173 6.923 1.00 91.75 82 SER A CA 1
ATOM 662 C C . SER A 1 82 ? -11.771 5.522 6.110 1.00 91.75 82 SER A C 1
ATOM 66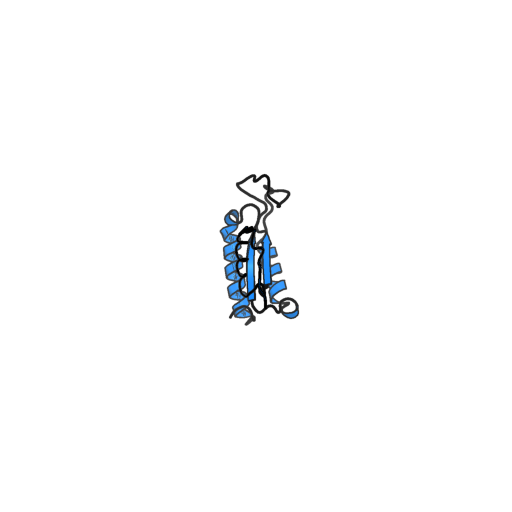4 O O . SER A 1 82 ? -11.517 6.695 5.826 1.00 91.75 82 SER A O 1
ATOM 666 N N . VAL A 1 83 ? -11.065 4.489 5.668 1.00 95.44 83 VAL A N 1
ATOM 667 C CA . VAL A 1 83 ? -9.807 4.614 4.941 1.00 95.44 83 VAL A CA 1
ATOM 668 C C . VAL A 1 83 ? -9.785 3.706 3.715 1.00 95.44 83 VAL A C 1
ATOM 670 O O . VAL A 1 83 ? -10.289 2.584 3.733 1.00 95.44 83 VAL A O 1
ATOM 673 N N . VAL A 1 84 ? -9.172 4.203 2.649 1.00 95.50 84 VAL A N 1
ATOM 674 C CA . VAL A 1 84 ? -8.814 3.469 1.440 1.00 95.50 84 VAL A CA 1
ATOM 675 C C . VAL A 1 84 ? -7.293 3.410 1.372 1.00 95.50 84 VAL A C 1
ATOM 677 O O . VAL A 1 84 ? -6.620 4.443 1.393 1.00 95.50 84 VAL A O 1
ATOM 680 N N . TRP A 1 85 ? -6.761 2.192 1.297 1.00 97.44 85 TRP A N 1
ATOM 681 C CA . TRP A 1 85 ? -5.337 1.929 1.119 1.00 97.44 85 TRP A CA 1
ATOM 682 C C . TRP A 1 85 ? -5.086 1.531 -0.333 1.00 97.44 85 TRP A C 1
ATOM 684 O O . TRP A 1 85 ? -5.458 0.435 -0.753 1.00 97.44 85 TRP A O 1
ATOM 694 N N . ASP A 1 86 ? -4.459 2.426 -1.089 1.00 97.44 86 ASP A N 1
ATOM 695 C CA . ASP A 1 86 ? -4.181 2.243 -2.509 1.00 97.44 86 ASP A CA 1
ATOM 696 C C . ASP A 1 86 ? -2.718 1.877 -2.747 1.00 97.44 86 ASP A C 1
ATOM 698 O O . ASP A 1 86 ? -1.802 2.453 -2.156 1.00 97.44 86 ASP A O 1
ATOM 702 N N . PHE A 1 87 ? -2.489 0.969 -3.691 1.00 98.00 87 PHE A N 1
ATOM 703 C CA . PHE A 1 87 ? -1.154 0.586 -4.141 1.00 98.00 87 PHE A CA 1
ATOM 704 C C . PHE A 1 87 ? -0.977 0.995 -5.598 1.00 98.00 87 PHE A C 1
ATOM 706 O O . PHE A 1 87 ? -1.665 0.505 -6.493 1.00 98.00 87 PHE A O 1
ATOM 713 N N . ILE A 1 88 ? -0.038 1.903 -5.830 1.00 96.25 88 ILE A N 1
ATOM 714 C CA . ILE A 1 88 ? 0.345 2.391 -7.152 1.00 96.25 88 ILE A CA 1
ATOM 715 C C . ILE A 1 88 ? 1.851 2.207 -7.351 1.00 96.25 88 ILE A C 1
ATOM 717 O O . ILE A 1 88 ? 2.576 1.726 -6.482 1.00 96.25 88 ILE A O 1
ATOM 721 N N . GLY A 1 89 ? 2.347 2.610 -8.512 1.00 94.12 89 GLY A N 1
ATOM 722 C CA . GLY A 1 89 ? 3.755 2.505 -8.851 1.00 94.12 89 GLY A CA 1
ATOM 723 C C . GLY A 1 89 ? 3.953 2.529 -10.350 1.00 94.12 89 GLY A C 1
ATOM 724 O O . GLY A 1 89 ? 3.076 2.965 -11.094 1.00 94.12 89 GLY A O 1
ATOM 725 N N . GLY A 1 90 ? 5.104 2.035 -10.791 1.00 93.81 90 GLY A N 1
ATOM 726 C CA . GLY A 1 90 ? 5.293 1.632 -12.173 1.00 93.81 90 GLY A CA 1
ATOM 727 C C . GLY A 1 90 ? 4.313 0.513 -12.534 1.00 93.81 90 GLY A C 1
ATOM 728 O O . GLY A 1 90 ? 3.306 0.777 -13.184 1.00 93.81 90 GLY A O 1
ATOM 729 N N . GLU A 1 91 ? 4.604 -0.711 -12.103 1.00 94.56 91 GLU A N 1
ATOM 730 C CA . GLU A 1 91 ? 3.696 -1.860 -12.138 1.00 94.56 91 GLU A CA 1
ATOM 731 C C . GLU A 1 91 ? 3.578 -2.459 -10.723 1.00 94.56 91 GLU A C 1
ATOM 733 O O . GLU A 1 91 ? 4.488 -3.171 -10.290 1.00 94.56 91 GLU A O 1
ATOM 738 N N . PRO A 1 92 ? 2.498 -2.165 -9.972 1.00 96.19 92 PRO A N 1
ATOM 739 C CA . PRO A 1 92 ? 2.337 -2.627 -8.593 1.00 96.19 92 PRO A CA 1
ATOM 740 C C . PRO A 1 92 ? 2.398 -4.147 -8.437 1.00 96.19 92 PRO A C 1
ATOM 742 O O . PRO A 1 92 ? 2.905 -4.630 -7.426 1.00 96.19 92 PRO A O 1
ATOM 745 N N . PHE A 1 93 ? 1.936 -4.913 -9.434 1.00 96.19 93 PHE A N 1
ATOM 746 C CA . PHE A 1 93 ? 1.932 -6.374 -9.345 1.00 96.19 93 PHE A CA 1
ATOM 747 C C . PHE A 1 93 ? 3.329 -7.008 -9.352 1.00 96.19 93 PHE A C 1
ATOM 749 O O . PHE A 1 93 ? 3.455 -8.171 -8.973 1.00 96.19 93 PHE A O 1
ATOM 756 N N . LEU A 1 94 ? 4.386 -6.258 -9.692 1.00 96.00 94 LEU A N 1
ATOM 757 C CA . LEU A 1 94 ? 5.766 -6.715 -9.492 1.00 96.00 94 LEU A CA 1
ATOM 758 C C . LEU A 1 94 ? 6.131 -6.872 -8.005 1.00 96.00 94 LEU A C 1
ATOM 760 O O . LEU A 1 94 ? 7.049 -7.621 -7.691 1.00 96.00 94 LEU A O 1
ATOM 764 N N . GLU A 1 95 ? 5.408 -6.206 -7.100 1.00 97.56 95 GLU A N 1
ATOM 765 C CA . GLU A 1 95 ? 5.637 -6.228 -5.648 1.00 97.56 95 GLU A CA 1
ATOM 766 C C . GLU A 1 95 ? 4.443 -6.843 -4.889 1.00 97.56 95 GLU A C 1
ATOM 768 O O . GLU A 1 95 ? 4.098 -6.414 -3.786 1.00 97.56 95 GLU A O 1
ATOM 773 N N . ILE A 1 96 ? 3.779 -7.850 -5.471 1.00 98.12 96 ILE A N 1
ATOM 774 C CA . ILE A 1 96 ? 2.569 -8.460 -4.888 1.00 98.12 96 ILE A CA 1
ATOM 775 C C . ILE A 1 96 ? 2.791 -9.022 -3.473 1.00 98.12 96 ILE A C 1
ATOM 777 O O . ILE A 1 96 ? 1.924 -8.872 -2.615 1.00 98.12 96 ILE A O 1
ATOM 781 N N . GLU A 1 97 ? 3.969 -9.586 -3.194 1.00 98.50 97 GLU A N 1
ATOM 782 C CA . GLU A 1 97 ? 4.323 -10.107 -1.865 1.00 98.50 97 GLU A CA 1
ATOM 783 C C . GLU A 1 97 ? 4.405 -8.990 -0.813 1.00 98.50 97 GLU A C 1
ATOM 785 O O . GLU A 1 97 ? 3.955 -9.152 0.324 1.00 98.50 97 GLU A O 1
ATOM 790 N N . LEU A 1 98 ? 4.942 -7.823 -1.189 1.00 98.56 98 LEU A N 1
ATOM 791 C CA . LEU A 1 98 ? 4.974 -6.652 -0.315 1.00 98.56 98 LEU A CA 1
ATOM 792 C C . LEU A 1 98 ? 3.556 -6.136 -0.054 1.00 98.56 98 LEU A C 1
ATOM 794 O O . LEU A 1 98 ? 3.225 -5.838 1.094 1.00 98.56 98 LEU A O 1
ATOM 798 N N . ILE A 1 99 ? 2.717 -6.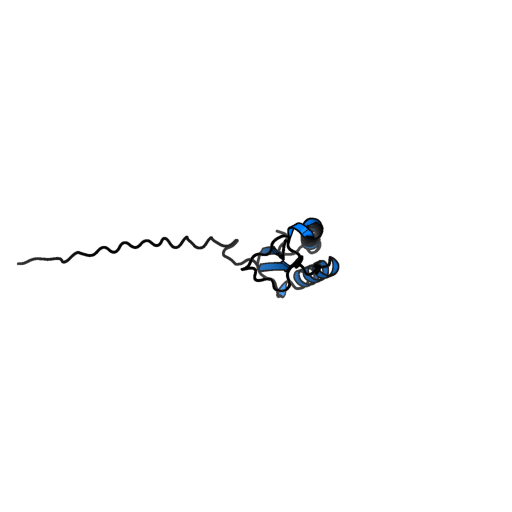061 -1.092 1.00 98.69 99 ILE A N 1
ATOM 799 C CA . ILE A 1 99 ? 1.314 -5.637 -0.974 1.00 98.69 99 ILE A CA 1
ATOM 800 C C . ILE A 1 99 ? 0.553 -6.567 -0.023 1.00 98.69 99 ILE A C 1
ATOM 802 O O . ILE A 1 99 ? -0.136 -6.087 0.879 1.00 98.69 99 ILE A O 1
ATOM 806 N N . GLU A 1 100 ? 0.706 -7.885 -0.169 1.00 98.69 100 GLU A N 1
ATOM 807 C CA . GLU A 1 100 ? 0.087 -8.868 0.726 1.00 98.69 100 GLU A CA 1
ATOM 808 C C . GLU A 1 100 ? 0.549 -8.669 2.176 1.00 98.69 100 GLU A C 1
ATOM 810 O O . GLU A 1 100 ? -0.271 -8.596 3.097 1.00 98.69 100 GLU A O 1
ATOM 815 N N . LYS A 1 101 ? 1.862 -8.510 2.383 1.00 98.69 101 LYS A N 1
ATOM 816 C CA . LYS A 1 101 ? 2.442 -8.275 3.709 1.00 98.69 101 LYS A CA 1
ATOM 817 C C . LYS A 1 101 ? 1.899 -6.999 4.356 1.00 98.69 101 LYS A C 1
ATOM 819 O O . LYS A 1 101 ? 1.567 -7.016 5.542 1.00 98.69 101 LYS A O 1
ATOM 824 N N . ILE A 1 102 ? 1.759 -5.920 3.583 1.00 98.75 102 ILE A N 1
ATOM 825 C CA . ILE A 1 102 ? 1.153 -4.661 4.033 1.00 98.75 102 ILE A CA 1
ATOM 826 C C . ILE A 1 102 ? -0.314 -4.872 4.419 1.00 98.75 102 ILE A C 1
ATOM 828 O O . ILE A 1 102 ? -0.706 -4.499 5.522 1.00 98.75 102 ILE A O 1
ATOM 832 N N . CYS A 1 103 ? -1.113 -5.509 3.560 1.00 98.62 103 CYS A N 1
ATOM 833 C CA . CYS A 1 103 ? -2.531 -5.764 3.828 1.00 98.62 103 CYS A CA 1
ATOM 834 C C . CYS A 1 103 ? -2.735 -6.568 5.119 1.00 98.62 103 CYS A C 1
ATOM 836 O O . CYS A 1 103 ? -3.589 -6.226 5.939 1.00 98.62 103 CYS A O 1
ATOM 838 N N . ASN A 1 104 ? -1.942 -7.624 5.311 1.00 98.69 104 ASN A N 1
ATOM 839 C CA . ASN A 1 104 ? -1.997 -8.456 6.511 1.00 98.69 104 ASN A CA 1
ATOM 840 C C . ASN A 1 104 ? -1.611 -7.662 7.761 1.00 98.69 104 ASN A C 1
ATOM 842 O O . ASN A 1 104 ? -2.304 -7.743 8.775 1.00 98.69 104 ASN A O 1
ATOM 846 N N . TYR A 1 105 ? -0.547 -6.861 7.682 1.00 98.81 105 TYR A N 1
ATOM 847 C CA . TYR A 1 105 ? -0.112 -6.030 8.799 1.00 98.81 105 TYR A CA 1
ATOM 848 C C . TYR A 1 105 ? -1.165 -4.996 9.187 1.00 98.81 105 TYR A C 1
ATOM 850 O O . TYR A 1 105 ? -1.532 -4.945 10.354 1.00 98.81 105 TYR A O 1
ATOM 858 N N . ILE A 1 106 ? -1.725 -4.256 8.223 1.00 98.62 106 ILE A N 1
ATOM 859 C CA . ILE A 1 106 ? -2.794 -3.278 8.474 1.00 98.62 106 ILE A CA 1
ATOM 860 C C . ILE A 1 106 ? -3.959 -3.940 9.214 1.00 98.62 106 ILE A C 1
ATOM 862 O O . ILE A 1 106 ? -4.363 -3.457 10.266 1.00 98.62 106 ILE A O 1
ATOM 866 N N . LYS A 1 107 ? -4.466 -5.078 8.722 1.00 98.12 107 LYS A N 1
ATOM 867 C CA . LYS A 1 107 ? -5.591 -5.784 9.362 1.00 98.12 107 LYS A CA 1
ATOM 868 C C . LYS A 1 107 ? -5.283 -6.197 10.802 1.00 98.12 107 LYS A C 1
ATOM 870 O O . LYS A 1 107 ? -6.104 -5.981 11.690 1.00 98.12 107 LYS A O 1
ATOM 875 N N . ILE A 1 108 ? -4.111 -6.790 11.032 1.00 98.50 108 ILE A N 1
ATOM 876 C CA . ILE A 1 108 ? -3.685 -7.245 12.363 1.00 98.50 108 ILE A CA 1
ATOM 877 C C . ILE A 1 108 ? -3.532 -6.058 13.317 1.00 98.50 108 ILE A C 1
ATOM 879 O O . ILE A 1 108 ? -3.962 -6.121 14.465 1.00 98.50 108 ILE A O 1
ATOM 883 N N . GLU A 1 109 ? -2.908 -4.983 12.854 1.00 98.50 109 GLU A N 1
ATOM 884 C CA . GLU A 1 109 ? -2.597 -3.818 13.670 1.00 98.50 109 GLU A CA 1
ATOM 885 C C . GLU A 1 109 ? -3.828 -2.963 13.983 1.00 98.50 109 GLU A C 1
ATOM 887 O O . GLU A 1 109 ? -3.944 -2.484 15.110 1.00 98.50 109 GLU A O 1
ATOM 892 N N . LEU A 1 110 ? -4.775 -2.842 13.046 1.00 98.12 110 LEU A N 1
ATOM 893 C CA . LEU A 1 110 ? -6.086 -2.240 13.298 1.00 98.12 110 LEU A CA 1
ATOM 894 C C . LEU A 1 110 ? -6.840 -3.002 14.397 1.00 98.12 110 LEU A C 1
ATOM 896 O O . LEU A 1 110 ? -7.337 -2.381 15.336 1.00 98.12 110 LEU A O 1
ATOM 900 N N . PHE A 1 111 ? -6.854 -4.340 14.328 1.00 98.12 111 PHE A N 1
ATOM 901 C CA . PHE A 1 111 ? -7.469 -5.184 15.356 1.00 98.12 111 PHE A CA 1
ATOM 902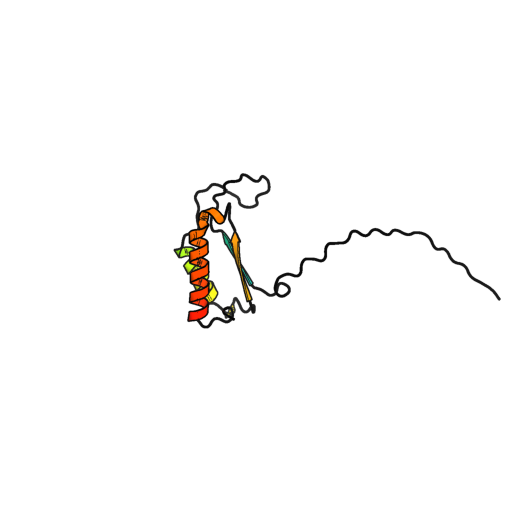 C C . PHE A 1 111 ? -6.786 -5.017 16.720 1.00 98.12 111 PHE A C 1
ATOM 904 O O . PHE A 1 111 ? -7.448 -4.759 17.721 1.00 98.12 111 PHE A O 1
ATOM 911 N N . LYS A 1 112 ? -5.450 -5.124 16.774 1.00 98.19 112 LYS A N 1
ATOM 912 C CA . LYS A 1 112 ? -4.679 -5.014 18.027 1.00 98.19 112 LYS A CA 1
ATOM 913 C C . LYS A 1 112 ? -4.846 -3.663 18.717 1.00 98.19 112 LYS A C 1
ATOM 915 O O . LYS A 1 112 ? -4.864 -3.618 19.943 1.00 98.19 112 LYS A O 1
ATOM 920 N N . ARG A 1 113 ? -4.921 -2.579 17.941 1.00 96.62 113 ARG A N 1
ATOM 921 C CA . ARG A 1 113 ? -5.107 -1.218 18.463 1.00 96.62 113 ARG A CA 1
ATOM 922 C C . ARG A 1 113 ? -6.563 -0.912 18.817 1.00 96.62 113 ARG A C 1
ATOM 924 O O . ARG A 1 113 ? -6.806 0.129 19.413 1.00 96.62 113 ARG A O 1
ATOM 931 N N . ASN A 1 114 ? -7.515 -1.790 18.473 1.00 96.19 114 ASN A N 1
ATOM 932 C CA . ASN A 1 114 ? -8.946 -1.482 18.520 1.00 96.19 114 ASN A CA 1
ATOM 933 C C . ASN A 1 114 ? -9.245 -0.151 17.795 1.00 96.19 114 ASN A C 1
ATOM 935 O O . ASN A 1 114 ? -9.931 0.727 18.319 1.00 96.19 114 ASN A O 1
ATOM 939 N N . HIS A 1 115 ? -8.631 0.019 16.619 1.00 96.44 115 HIS A N 1
ATOM 940 C CA . HIS A 1 115 ? -8.641 1.270 15.865 1.00 96.44 115 HIS A CA 1
ATOM 941 C C . HIS A 1 115 ? -10.007 1.501 15.215 1.00 96.44 115 HIS A C 1
ATOM 943 O O . HIS A 1 115 ? -10.611 0.569 14.685 1.00 96.44 115 HIS A O 1
ATOM 949 N N . HIS A 1 116 ? -10.445 2.758 15.125 1.00 94.38 116 HIS A N 1
ATOM 950 C CA . HIS A 1 116 ? -11.754 3.149 14.577 1.00 94.38 116 HIS A CA 1
ATOM 951 C C . HIS A 1 116 ? -11.976 2.834 13.079 1.00 94.38 116 HIS A C 1
ATOM 953 O O . HIS A 1 116 ? -13.038 3.127 12.544 1.00 94.38 116 HIS A O 1
ATOM 959 N N . TRP A 1 117 ? -10.976 2.266 12.398 1.00 95.50 117 TRP A N 1
ATOM 960 C CA . TRP A 1 117 ? -11.047 1.826 10.996 1.00 95.50 117 TRP A CA 1
ATOM 961 C C . TRP A 1 117 ? -11.140 0.304 10.857 1.00 95.50 117 TRP A C 1
ATOM 963 O O . TRP A 1 117 ? -11.089 -0.207 9.739 1.00 95.50 117 TRP A O 1
ATOM 973 N N . PHE A 1 118 ? -11.177 -0.434 11.969 1.00 94.44 118 PHE A N 1
ATOM 974 C CA . PHE A 1 118 ? -11.332 -1.884 11.926 1.00 94.44 118 PHE A CA 1
ATOM 975 C C . PHE A 1 118 ? -12.779 -2.312 11.623 1.00 94.44 118 PHE A C 1
ATOM 977 O O . PHE A 1 118 ? -12.971 -3.318 10.939 1.00 94.44 118 PHE A O 1
ATOM 984 N N . ASP A 1 119 ? -13.754 -1.532 12.100 1.00 72.19 119 ASP A N 1
ATOM 985 C CA . ASP A 1 119 ? -15.200 -1.760 11.958 1.00 72.19 119 ASP A CA 1
ATOM 986 C C . ASP A 1 119 ? -15.812 -0.954 10.795 1.00 72.19 119 ASP A C 1
ATOM 988 O O . ASP A 1 119 ? -16.804 -1.438 10.197 1.00 72.19 119 ASP A O 1
#

InterPro domains:
  IPR007197 Radical SAM [SFLDS00029] (36-108)
  IPR013785 Aldolase-type TIM barrel [G3DSA:3.20.20.70] (30-118)
  IPR023867 Anaerobic sulphatase maturase, radical SAM [PTHR43273] (30-107)
  IPR058240 Radical SAM superfamily [SSF102114] (33-107)

pLDDT: mean 83.76, std 20.13, range [31.67, 98.81]

Organism: NCBI:txid291644

Secondary structure (DSSP, 8-state):
------------------------GGGGTSEEEEEEEES--S---TT---TTTT---B--HHHHHHHHHHHHHTGGG---S-EEEEEEES-GGGGHHHHHHHHHHHHHHHHHHT-TT--